Protein AF-A0A3C1H0U8-F1 (afdb_monomer_lite)

Secondary structure (DSSP, 8-state):
-EE-TTS-EESSSB-TTT-PBPPP---PEEPTTS-EESSSB-TTT-PBPPP-------TTT----S-TTS--SB-TTT--B--TTS--

Structure (mmCIF, N/CA/C/O backbone):
data_AF-A0A3C1H0U8-F1
#
_entry.id   AF-A0A3C1H0U8-F1
#
loop_
_atom_site.group_PDB
_atom_site.id
_atom_site.type_symbol
_atom_site.label_atom_id
_atom_site.label_alt_id
_atom_site.label_comp_id
_atom_site.label_asym_id
_atom_site.label_entity_id
_atom_site.label_seq_id
_atom_site.pdbx_PDB_ins_code
_atom_site.Cartn_x
_atom_site.Cartn_y
_atom_site.Cartn_z
_atom_site.occupancy
_atom_site.B_iso_or_equiv
_atom_site.auth_seq_id
_atom_site.auth_comp_id
_atom_site.auth_asym_id
_atom_site.auth_atom_id
_atom_site.pdbx_PDB_model_num
ATOM 1 N N . GLY A 1 1 ? -16.775 4.406 2.025 1.00 65.19 1 GLY A N 1
ATOM 2 C CA . GLY A 1 1 ? -17.085 5.463 3.010 1.00 65.19 1 GLY A CA 1
ATOM 3 C C . GLY A 1 1 ? -16.276 5.227 4.269 1.00 65.19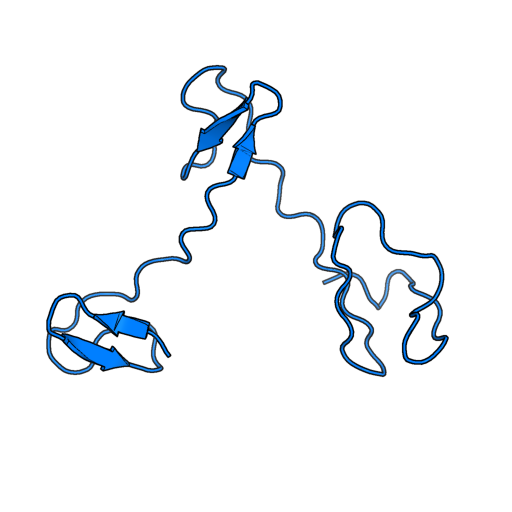 1 GLY A C 1
ATOM 4 O O . GLY A 1 1 ? -15.779 4.123 4.437 1.00 65.19 1 GLY A O 1
ATOM 5 N N . TRP A 1 2 ? -16.119 6.234 5.124 1.00 75.25 2 TRP A N 1
ATOM 6 C CA . TRP A 1 2 ? -15.407 6.148 6.403 1.00 75.25 2 TRP A CA 1
ATOM 7 C C . TRP A 1 2 ? -16.271 6.718 7.531 1.00 75.25 2 TRP A C 1
ATOM 9 O O . TRP A 1 2 ? -17.014 7.679 7.321 1.00 75.25 2 TRP A O 1
ATOM 19 N N . THR A 1 3 ? -16.174 6.138 8.724 1.00 85.06 3 THR A N 1
ATOM 20 C CA . THR A 1 3 ? -16.873 6.637 9.914 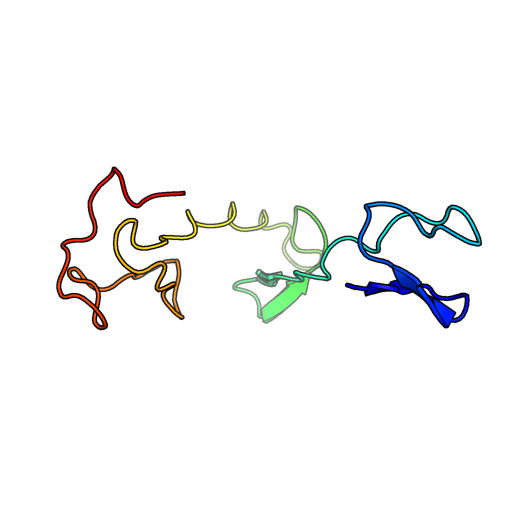1.00 85.06 3 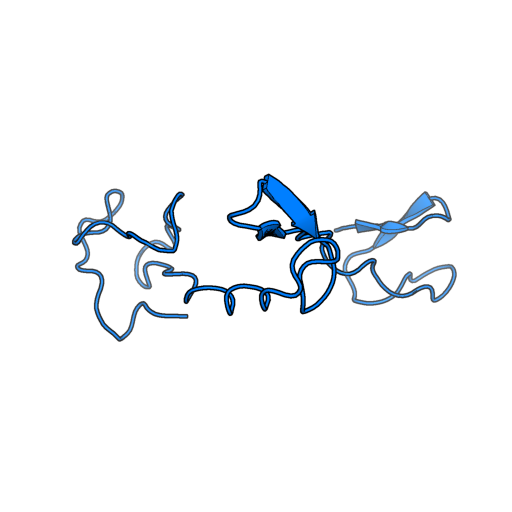THR A CA 1
ATOM 21 C C . THR A 1 3 ? -15.953 7.584 10.665 1.00 85.06 3 THR A C 1
ATOM 23 O O . THR A 1 3 ? -14.833 7.223 11.022 1.00 85.06 3 THR A O 1
ATOM 26 N N . CYS A 1 4 ? -16.408 8.814 10.871 1.00 85.25 4 CYS A N 1
ATOM 27 C CA . CYS A 1 4 ? -15.676 9.796 11.655 1.00 85.25 4 CYS A CA 1
ATOM 28 C C . CYS A 1 4 ? -15.714 9.444 13.147 1.00 85.25 4 CYS A C 1
ATOM 30 O O . CYS A 1 4 ? -16.645 8.784 13.606 1.00 85.25 4 CYS A O 1
ATOM 32 N N . SER A 1 5 ? -14.747 9.935 13.925 1.00 84.31 5 SER A N 1
ATOM 33 C CA . SER A 1 5 ? -14.740 9.813 15.390 1.00 84.31 5 SER A CA 1
ATOM 34 C C . SER A 1 5 ? -15.987 10.418 16.048 1.00 84.31 5 SER A C 1
ATOM 36 O O . SER A 1 5 ? -16.365 10.000 17.136 1.00 84.31 5 SER A O 1
ATOM 38 N N . CYS A 1 6 ? -16.673 11.346 15.371 1.00 87.00 6 CYS A N 1
ATOM 39 C CA . CYS A 1 6 ? -17.973 11.876 15.788 1.00 87.00 6 CYS A CA 1
ATOM 40 C C . CYS A 1 6 ? -19.174 10.961 15.451 1.00 87.00 6 CYS A C 1
ATOM 42 O O . CYS A 1 6 ? -20.318 11.368 15.631 1.00 87.00 6 CYS A O 1
ATOM 44 N N . GLY A 1 7 ? -18.945 9.759 14.907 1.00 87.00 7 GLY A N 1
ATOM 45 C CA . GLY A 1 7 ? -19.978 8.770 14.568 1.00 87.00 7 GLY A CA 1
ATOM 46 C C . GLY A 1 7 ? -20.647 8.953 13.200 1.00 87.00 7 GLY A C 1
ATOM 47 O O . GLY A 1 7 ? -21.423 8.101 12.776 1.00 87.00 7 GLY A O 1
ATOM 48 N N . THR A 1 8 ? -20.345 10.031 12.470 1.00 90.00 8 THR A N 1
ATOM 49 C CA . THR A 1 8 ? -20.947 10.295 11.150 1.00 90.00 8 THR A CA 1
ATOM 50 C C . THR A 1 8 ? -20.248 9.489 10.053 1.00 90.00 8 THR A C 1
ATOM 52 O O . THR A 1 8 ? -19.020 9.519 9.959 1.00 90.00 8 THR A O 1
ATOM 55 N N . VAL A 1 9 ? -21.010 8.821 9.184 1.00 88.56 9 VAL A N 1
ATOM 56 C CA . VAL A 1 9 ? -20.486 8.130 7.992 1.00 88.56 9 VAL A CA 1
ATOM 57 C C . VAL A 1 9 ? -20.315 9.128 6.847 1.00 88.56 9 VAL A C 1
ATOM 59 O O . VAL A 1 9 ? -21.224 9.892 6.533 1.00 88.56 9 VAL A O 1
ATOM 62 N N . ASN A 1 10 ? -19.141 9.133 6.218 1.00 84.81 10 ASN A N 1
ATOM 63 C CA . ASN A 1 10 ? -18.770 10.091 5.178 1.00 84.81 10 ASN A CA 1
ATOM 64 C C . ASN A 1 10 ? -18.224 9.392 3.928 1.00 84.81 10 ASN A C 1
ATOM 66 O O . ASN A 1 10 ? -17.678 8.287 3.976 1.00 84.81 10 ASN A O 1
ATOM 70 N N . THR A 1 11 ? -18.346 10.070 2.791 1.00 80.94 11 THR A N 1
ATOM 71 C CA . THR A 1 11 ? -17.828 9.625 1.487 1.00 80.94 11 THR A CA 1
ATOM 72 C C . THR A 1 11 ? -16.771 10.571 0.909 1.00 80.94 11 THR A C 1
ATOM 74 O O . THR A 1 11 ? -16.015 10.154 0.039 1.00 80.94 11 THR A O 1
ATOM 77 N N . GLY A 1 12 ? -16.684 11.813 1.403 1.00 78.00 12 GLY A N 1
ATOM 78 C CA . GLY A 1 12 ? -15.688 12.810 0.996 1.00 78.00 12 GLY A CA 1
ATOM 79 C C . GLY A 1 12 ? -14.425 12.827 1.867 1.00 78.00 12 GLY A C 1
ATOM 80 O O . GLY A 1 12 ? -14.325 12.102 2.854 1.00 78.00 12 GLY A O 1
ATOM 81 N N . LYS A 1 13 ? -13.470 13.705 1.529 1.00 79.62 13 LYS A N 1
ATOM 82 C CA . LYS A 1 13 ? -12.188 13.871 2.251 1.00 79.62 13 LYS A CA 1
ATOM 83 C C . LYS A 1 13 ? -12.316 14.487 3.649 1.00 79.62 13 LYS A C 1
ATOM 85 O O . LYS A 1 13 ? -11.344 14.488 4.393 1.00 79.62 13 LYS A O 1
ATOM 90 N N . PHE A 1 14 ? -13.479 15.029 3.995 1.00 87.19 14 PHE A N 1
ATOM 91 C CA . PHE A 1 14 ? -13.750 15.675 5.278 1.00 87.19 14 PHE A CA 1
ATOM 92 C C . PHE A 1 14 ? -15.097 15.205 5.816 1.00 87.19 14 PHE A C 1
ATOM 94 O O . PHE A 1 14 ? -15.988 14.826 5.052 1.00 87.19 14 PHE A O 1
ATOM 101 N N . CYS A 1 15 ? -15.234 15.207 7.136 1.00 91.56 15 CYS A N 1
ATOM 102 C CA . CYS A 1 15 ? -16.478 14.891 7.800 1.00 91.56 15 CYS A CA 1
ATOM 103 C C . CYS A 1 15 ? -17.469 16.026 7.562 1.00 91.56 15 CYS A C 1
ATOM 105 O O . CYS A 1 15 ? -17.195 17.170 7.912 1.00 91.56 15 CYS A O 1
ATOM 107 N N . GLN A 1 16 ? -18.639 15.694 7.023 1.00 89.81 16 GLN A N 1
ATOM 108 C CA . GLN A 1 16 ? -19.696 16.667 6.738 1.00 89.81 16 GLN A CA 1
ATOM 109 C C . GLN A 1 16 ? -20.296 17.310 8.000 1.00 89.81 16 GLN A C 1
ATOM 111 O O . GLN A 1 16 ? -20.941 18.345 7.908 1.00 89.81 16 GLN A O 1
ATOM 116 N N . ASN A 1 17 ? -20.095 16.690 9.167 1.00 92.94 17 ASN A N 1
ATOM 117 C CA . ASN A 1 17 ? -20.635 17.155 10.441 1.00 92.94 17 ASN A CA 1
ATOM 118 C C . ASN A 1 17 ? -19.610 18.001 11.215 1.00 92.94 17 ASN A C 1
ATOM 120 O O . ASN A 1 17 ? -19.863 19.158 11.524 1.00 92.94 17 ASN A O 1
ATOM 124 N N . CYS A 1 18 ? -18.421 17.454 11.486 1.00 91.44 18 CYS A N 1
ATOM 125 C CA . CYS A 1 18 ? -17.426 18.115 12.340 1.00 91.44 18 CYS A CA 1
ATOM 126 C C . CYS A 1 18 ? -16.221 18.698 11.584 1.00 91.44 18 CYS A C 1
ATOM 128 O O . CYS A 1 18 ? -15.294 19.200 12.213 1.00 91.44 18 CYS A O 1
ATOM 130 N N . GLY A 1 19 ? -16.176 18.585 10.253 1.00 86.56 19 GLY A N 1
ATOM 131 C CA . GLY A 1 19 ? -15.077 19.099 9.429 1.00 86.56 19 GLY A CA 1
ATOM 132 C C . GLY A 1 19 ? -13.753 18.336 9.555 1.00 86.56 19 GLY A C 1
ATOM 133 O O . GLY A 1 19 ? -12.801 18.651 8.845 1.00 86.56 19 GLY A O 1
ATOM 134 N N . SER A 1 20 ? -13.669 17.317 10.419 1.00 82.38 20 SER A N 1
ATOM 135 C CA . SER A 1 20 ? -12.458 16.505 10.577 1.00 82.38 20 SER A CA 1
ATOM 136 C C . SER A 1 20 ? -12.070 15.847 9.257 1.00 82.38 20 SER A C 1
ATOM 138 O O . SER A 1 20 ? -12.924 15.299 8.565 1.00 82.38 20 SER A O 1
ATOM 140 N N . ALA A 1 21 ? -10.788 15.887 8.901 1.00 77.69 21 ALA A N 1
ATOM 141 C CA . ALA A 1 21 ? -10.303 15.205 7.709 1.00 77.69 21 ALA A CA 1
ATOM 142 C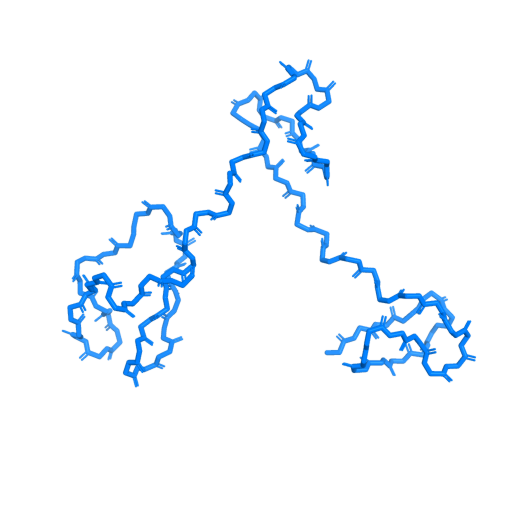 C . ALA A 1 21 ? -10.524 13.689 7.822 1.00 77.69 21 ALA A C 1
ATOM 144 O O . ALA A 1 21 ? -10.469 13.118 8.914 1.00 77.69 21 ALA A O 1
ATOM 145 N N . GLN A 1 22 ? -10.760 13.049 6.680 1.00 71.81 22 GLN A N 1
ATOM 146 C CA . GLN A 1 22 ? -10.744 11.601 6.562 1.00 71.81 22 GLN A CA 1
ATOM 147 C C . GLN A 1 22 ? -9.410 11.093 7.118 1.00 71.81 22 GLN A C 1
ATOM 149 O O . GLN A 1 22 ? -8.363 11.585 6.685 1.00 71.81 22 GLN A O 1
ATOM 154 N N . PRO A 1 23 ? -9.421 10.125 8.052 1.00 64.75 23 PRO A N 1
ATOM 155 C CA . PRO A 1 23 ? -8.205 9.443 8.450 1.00 64.75 23 PRO A CA 1
ATOM 156 C C . PRO A 1 23 ? -7.543 8.916 7.182 1.00 64.75 23 PRO A C 1
ATOM 158 O O . PRO A 1 23 ? -8.184 8.196 6.411 1.00 64.75 23 PRO A O 1
ATOM 161 N N . ALA A 1 24 ? -6.292 9.315 6.938 1.00 58.28 24 ALA A N 1
ATOM 162 C CA . ALA A 1 24 ? -5.511 8.707 5.873 1.00 58.28 24 ALA A CA 1
ATOM 163 C C . ALA A 1 24 ? -5.608 7.180 6.040 1.00 58.28 24 ALA A C 1
ATOM 165 O O . ALA A 1 24 ? -5.633 6.720 7.190 1.00 58.28 24 ALA A O 1
ATOM 166 N N . PRO A 1 25 ? -5.718 6.408 4.942 1.00 52.19 25 PRO A N 1
ATOM 167 C CA . PRO A 1 25 ? -5.708 4.957 5.025 1.00 52.19 25 PRO A CA 1
ATOM 168 C C . PRO A 1 25 ? -4.589 4.550 5.973 1.00 52.19 25 PRO A C 1
ATOM 170 O O . PRO A 1 25 ? -3.453 5.005 5.819 1.00 52.19 25 PRO A O 1
ATOM 173 N N . ALA A 1 26 ? -4.920 3.767 6.997 1.00 50.91 26 ALA A N 1
ATOM 174 C CA . ALA A 1 26 ? -3.946 3.229 7.933 1.00 50.91 26 ALA A CA 1
ATOM 175 C C . ALA A 1 26 ? -3.119 2.134 7.235 1.00 50.91 26 ALA A C 1
ATOM 177 O O . ALA A 1 26 ? -3.015 1.014 7.724 1.00 50.91 26 ALA A O 1
ATOM 178 N N . GLU A 1 27 ? -2.555 2.447 6.068 1.00 56.25 27 GLU A N 1
ATOM 179 C CA . GLU A 1 27 ? -1.581 1.646 5.341 1.00 56.25 27 GLU A CA 1
ATOM 180 C C . GLU A 1 27 ? -0.253 1.748 6.090 1.00 56.25 27 GLU A C 1
ATOM 182 O O . GLU A 1 27 ? 0.723 2.371 5.662 1.00 56.25 27 GLU A O 1
ATOM 187 N N . GLY A 1 28 ? -0.248 1.170 7.290 1.00 65.06 28 GLY A N 1
ATOM 188 C CA . GLY A 1 28 ? 0.981 0.824 7.962 1.00 65.06 28 GLY A CA 1
ATOM 189 C C . GLY A 1 28 ? 1.716 -0.200 7.103 1.00 65.06 28 GLY A C 1
ATOM 190 O O . GLY A 1 28 ? 1.126 -1.179 6.658 1.00 65.06 28 GLY A O 1
ATOM 191 N N . TRP A 1 29 ? 2.998 0.018 6.849 1.00 73.06 29 TRP A N 1
ATOM 192 C CA . TRP A 1 29 ? 3.839 -0.934 6.139 1.00 73.06 29 TRP A CA 1
ATOM 193 C C . TRP A 1 29 ? 4.712 -1.684 7.138 1.00 73.06 29 TRP A C 1
ATOM 195 O O . TRP A 1 29 ? 5.299 -1.102 8.059 1.00 73.06 29 TRP A O 1
ATOM 205 N N . THR A 1 30 ? 4.813 -2.993 6.942 1.00 78.69 30 THR A N 1
ATOM 206 C CA . THR A 1 30 ? 5.748 -3.825 7.692 1.00 78.69 30 THR A CA 1
ATOM 207 C C . THR A 1 30 ? 7.124 -3.686 7.062 1.00 78.69 30 THR A C 1
ATOM 209 O O . THR A 1 30 ? 7.325 -3.963 5.879 1.00 78.69 30 THR A O 1
ATOM 212 N N . CYS A 1 31 ? 8.079 -3.213 7.852 1.00 81.38 31 CYS A N 1
ATOM 213 C CA . CYS A 1 31 ? 9.470 -3.154 7.443 1.00 81.38 31 CYS A CA 1
ATOM 214 C C . CYS A 1 31 ? 10.056 -4.564 7.332 1.00 81.38 31 CYS A C 1
ATOM 216 O O . CYS A 1 31 ? 9.602 -5.480 8.012 1.00 81.38 31 CYS A O 1
ATOM 218 N N . SER A 1 32 ? 11.113 -4.739 6.536 1.00 79.56 32 SER A N 1
ATOM 219 C CA . SER A 1 32 ? 11.869 -5.998 6.470 1.00 79.56 32 SER A CA 1
ATOM 220 C C . SER A 1 32 ? 12.439 -6.429 7.828 1.00 79.56 32 SER A C 1
ATOM 222 O O . SER A 1 32 ? 12.702 -7.609 8.027 1.00 79.56 32 SER A O 1
ATOM 224 N N . CYS A 1 33 ? 12.578 -5.504 8.785 1.00 81.44 33 CYS A N 1
ATOM 225 C CA . CYS A 1 33 ? 12.926 -5.809 10.175 1.00 81.44 33 CYS A CA 1
ATOM 226 C C . CYS A 1 33 ? 11.739 -6.292 11.039 1.00 81.44 33 CYS A C 1
ATOM 228 O O . CYS A 1 33 ? 11.903 -6.489 12.239 1.00 81.44 33 CYS A O 1
ATOM 230 N N . GLY A 1 34 ? 10.535 -6.428 10.471 1.00 75.69 34 GLY A N 1
ATOM 231 C CA . GLY A 1 34 ? 9.318 -6.888 11.155 1.00 75.69 34 GLY A CA 1
ATOM 232 C C . GLY A 1 34 ? 8.516 -5.799 11.876 1.00 75.69 34 GLY A C 1
ATOM 233 O O . GLY A 1 34 ? 7.431 -6.067 12.381 1.00 75.69 34 GLY A O 1
ATOM 234 N N . THR A 1 35 ? 9.003 -4.555 11.918 1.00 82.06 35 THR A N 1
ATOM 235 C CA . THR A 1 35 ? 8.293 -3.446 12.580 1.00 82.06 35 THR A CA 1
ATOM 236 C C . THR A 1 35 ? 7.191 -2.883 11.684 1.00 82.06 35 THR A C 1
ATOM 238 O O . THR A 1 35 ? 7.462 -2.554 10.530 1.00 82.06 35 THR A O 1
ATOM 241 N N . VAL A 1 36 ? 5.983 -2.686 12.216 1.00 80.56 36 VAL A N 1
ATOM 242 C CA . VAL A 1 36 ? 4.885 -1.981 11.528 1.00 80.56 36 VAL A CA 1
ATOM 243 C C . VAL A 1 36 ? 5.069 -0.469 11.676 1.00 80.56 36 VAL A C 1
ATOM 245 O O . VAL A 1 36 ? 5.270 0.031 12.783 1.00 80.56 36 VAL A O 1
ATOM 248 N N . ASN A 1 37 ? 5.024 0.270 10.567 1.00 7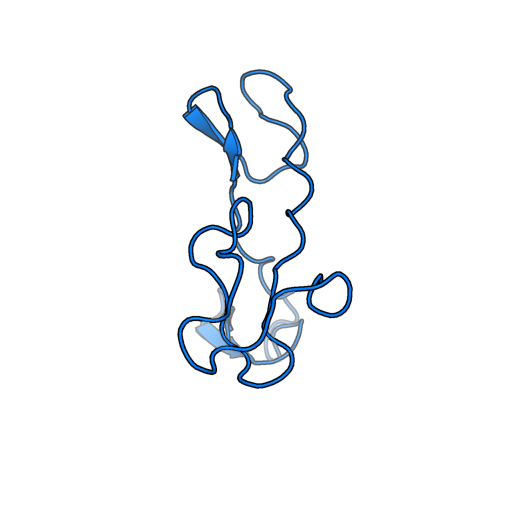8.38 37 ASN A N 1
ATOM 249 C CA . ASN A 1 37 ? 5.284 1.711 10.533 1.00 78.38 37 ASN A CA 1
ATOM 250 C C . ASN A 1 37 ? 4.215 2.442 9.733 1.00 78.38 37 ASN A C 1
ATOM 252 O O . ASN A 1 37 ? 3.775 1.950 8.707 1.00 78.38 37 ASN A O 1
ATOM 256 N N . GLN A 1 38 ? 3.860 3.654 10.151 1.00 77.06 38 GLN A N 1
ATOM 257 C CA . GLN A 1 38 ? 2.873 4.498 9.457 1.00 77.06 38 GLN A CA 1
ATOM 258 C C . GLN A 1 38 ? 3.522 5.697 8.739 1.00 77.06 38 GLN A C 1
ATOM 260 O O . GLN A 1 38 ? 2.872 6.411 7.984 1.00 77.06 38 GLN A O 1
ATOM 265 N N . GLY A 1 39 ? 4.817 5.937 8.981 1.00 72.31 39 GLY A N 1
ATOM 266 C CA . GLY A 1 39 ? 5.579 7.041 8.397 1.00 72.31 39 GLY A CA 1
ATOM 267 C C . GLY A 1 39 ? 6.347 6.658 7.130 1.00 72.31 39 GLY A C 1
ATOM 268 O O . GLY A 1 39 ? 6.371 5.505 6.708 1.00 72.31 39 GLY A O 1
ATOM 269 N N . LYS A 1 40 ? 7.058 7.629 6.544 1.00 76.50 40 LYS A N 1
ATOM 270 C CA . LYS A 1 40 ? 7.933 7.414 5.371 1.00 76.50 40 LYS A CA 1
ATOM 271 C C . LYS A 1 40 ? 9.181 6.578 5.670 1.00 76.50 40 LYS A C 1
ATOM 273 O O . LYS A 1 40 ? 9.888 6.215 4.736 1.00 76.50 40 LYS A O 1
ATOM 278 N N . PHE A 1 41 ? 9.470 6.313 6.940 1.00 82.00 41 PHE A N 1
ATOM 279 C CA . PHE A 1 41 ? 10.644 5.580 7.398 1.00 82.00 41 PHE A CA 1
ATOM 280 C C . PHE A 1 41 ? 10.262 4.640 8.535 1.00 82.00 41 PHE A C 1
ATOM 282 O O . PHE A 1 41 ? 9.279 4.870 9.244 1.00 82.00 41 PHE A O 1
ATOM 289 N N . CYS A 1 42 ? 11.032 3.569 8.685 1.00 88.19 42 CYS A N 1
ATOM 290 C CA . CYS A 1 42 ? 10.874 2.640 9.776 1.00 88.19 42 CYS A CA 1
ATOM 291 C C . CYS A 1 42 ? 11.348 3.304 11.065 1.00 88.19 42 CYS A C 1
ATOM 293 O O . CYS A 1 42 ? 12.483 3.765 11.140 1.00 88.19 42 CYS A O 1
ATOM 295 N N . GLN A 1 43 ? 10.499 3.307 12.089 1.00 84.81 43 GLN A N 1
ATOM 296 C CA . GLN A 1 43 ? 10.817 3.875 13.400 1.00 84.81 43 GLN A CA 1
ATOM 297 C C . GLN A 1 43 ? 11.896 3.086 14.156 1.00 84.81 43 GLN A C 1
ATOM 299 O O . GLN A 1 43 ? 12.478 3.599 15.102 1.00 84.81 43 GLN A O 1
ATOM 304 N N . ASN A 1 44 ? 12.148 1.839 13.748 1.00 91.38 44 ASN A N 1
ATOM 305 C CA . ASN A 1 44 ? 13.137 0.972 14.375 1.00 91.38 44 ASN A CA 1
ATOM 306 C C . ASN A 1 44 ? 14.499 1.043 13.664 1.00 91.38 44 ASN A C 1
ATOM 308 O O . ASN A 1 44 ? 15.507 1.319 14.302 1.00 91.38 44 ASN A O 1
ATOM 312 N N . CYS A 1 45 ? 14.532 0.834 12.343 1.00 88.75 45 CYS A N 1
ATOM 313 C CA . CYS A 1 45 ? 15.788 0.713 11.590 1.00 88.75 45 CYS A CA 1
ATOM 314 C C . CYS A 1 45 ? 16.055 1.858 10.599 1.00 88.75 45 CYS A C 1
ATOM 316 O O . CYS A 1 45 ? 17.061 1.834 9.896 1.00 88.75 45 CYS A O 1
ATOM 318 N N . GLY A 1 46 ? 15.154 2.840 10.480 1.00 85.31 46 GLY A N 1
ATOM 319 C CA . GLY A 1 46 ? 15.321 3.991 9.585 1.00 85.31 46 GLY A CA 1
ATOM 320 C C . GLY A 1 46 ? 15.148 3.693 8.091 1.00 85.31 46 GLY A C 1
ATOM 321 O O . GLY A 1 46 ? 15.238 4.608 7.275 1.00 85.31 46 GLY A O 1
ATOM 322 N N . SER A 1 47 ? 14.869 2.443 7.701 1.00 82.19 47 SER A N 1
ATOM 323 C CA . SER A 1 47 ? 14.623 2.082 6.300 1.00 82.19 47 SER A CA 1
ATOM 324 C C . SER A 1 47 ? 13.450 2.875 5.733 1.00 82.19 47 SER A C 1
ATOM 326 O O . SER A 1 47 ? 12.444 3.070 6.408 1.00 82.19 47 SER A O 1
ATOM 328 N N . LYS A 1 48 ? 13.556 3.346 4.492 1.00 79.50 48 LYS A N 1
ATOM 329 C CA . LYS A 1 48 ? 12.471 4.087 3.841 1.00 79.50 48 LYS A CA 1
ATOM 330 C C . LYS A 1 48 ? 11.286 3.154 3.560 1.00 79.50 48 LYS A C 1
ATOM 332 O O . LYS A 1 48 ? 11.497 1.993 3.211 1.00 79.50 48 LYS A O 1
ATOM 337 N N . LYS A 1 49 ? 10.060 3.678 3.671 1.00 74.00 49 LYS A N 1
ATOM 338 C CA . LYS A 1 49 ? 8.839 3.015 3.197 1.00 74.00 49 LYS A CA 1
ATOM 339 C C . LYS A 1 49 ? 9.095 2.581 1.750 1.00 74.00 49 LYS A C 1
ATOM 341 O O . LYS A 1 49 ? 9.505 3.440 0.959 1.00 74.00 49 LYS A O 1
ATOM 346 N N . PRO A 1 50 ? 8.891 1.298 1.400 1.00 66.88 50 PRO A N 1
ATOM 347 C CA . PRO A 1 50 ? 8.889 0.881 0.007 1.00 66.88 50 PRO A CA 1
ATOM 348 C C . PRO A 1 50 ? 7.919 1.797 -0.733 1.00 66.88 50 PRO A C 1
ATOM 350 O O . PRO A 1 50 ? 6.764 1.892 -0.320 1.00 66.88 50 PRO A O 1
ATOM 353 N N . ALA A 1 51 ? 8.404 2.538 -1.736 1.00 56.88 51 ALA A N 1
ATOM 354 C CA . ALA A 1 51 ? 7.519 3.318 -2.595 1.00 56.88 51 ALA A CA 1
ATOM 355 C C . ALA A 1 51 ? 6.436 2.352 -3.063 1.00 56.88 51 ALA A C 1
ATOM 357 O O . ALA A 1 51 ? 6.802 1.266 -3.515 1.00 56.88 51 ALA A O 1
ATOM 358 N N . ASP A 1 52 ? 5.171 2.689 -2.796 1.00 54.91 52 ASP A N 1
ATOM 359 C CA . ASP A 1 52 ? 4.017 1.848 -3.094 1.00 54.91 52 ASP A CA 1
ATOM 360 C C . ASP A 1 52 ? 4.241 1.257 -4.490 1.00 54.91 52 ASP A C 1
ATOM 362 O O . ASP A 1 52 ? 4.338 1.997 -5.470 1.00 54.91 52 ASP A O 1
ATOM 366 N N . ALA A 1 53 ? 4.548 -0.047 -4.537 1.00 49.78 53 ALA A N 1
ATOM 367 C CA . ALA A 1 53 ? 4.869 -0.709 -5.793 1.00 49.78 53 ALA A CA 1
ATOM 368 C C . ALA A 1 53 ? 3.657 -0.497 -6.702 1.00 49.78 53 ALA A C 1
ATOM 370 O O . ALA A 1 53 ? 2.543 -0.567 -6.168 1.00 49.78 53 ALA A O 1
ATOM 371 N N . PRO A 1 54 ? 3.860 -0.178 -7.995 1.00 52.16 54 PRO A N 1
ATOM 372 C CA . PRO A 1 54 ? 2.765 0.166 -8.889 1.00 52.16 54 PRO A CA 1
ATOM 373 C C . PRO A 1 54 ? 1.658 -0.862 -8.706 1.00 52.16 54 PRO A C 1
ATOM 375 O O . PRO A 1 54 ? 1.898 -2.071 -8.784 1.00 52.16 54 PRO A O 1
ATOM 378 N N . LEU A 1 55 ? 0.483 -0.374 -8.317 1.00 57.84 55 LEU A N 1
ATOM 379 C CA . LEU A 1 55 ? -0.666 -1.219 -8.038 1.00 57.84 55 LEU A CA 1
ATOM 380 C C . LEU A 1 55 ? -1.144 -1.695 -9.401 1.00 57.84 55 LEU A C 1
ATOM 382 O O . LEU A 1 55 ? -1.983 -1.046 -10.022 1.00 57.84 55 LEU A O 1
ATOM 386 N N . TYR A 1 56 ? -0.557 -2.789 -9.887 1.00 61.59 56 TYR A N 1
ATOM 387 C CA . TYR A 1 56 ? -0.948 -3.394 -11.150 1.00 61.59 56 TYR A CA 1
ATOM 388 C C . TYR A 1 56 ? -2.447 -3.649 -11.104 1.00 61.59 56 TYR A C 1
ATOM 390 O O . TYR A 1 56 ? -2.952 -4.352 -10.231 1.00 61.59 56 TYR A O 1
ATOM 398 N N . LYS A 1 57 ? -3.183 -3.021 -12.010 1.00 69.25 57 LYS A N 1
ATOM 399 C CA . LYS A 1 57 ? -4.618 -3.222 -12.141 1.00 69.25 57 LYS A CA 1
ATOM 400 C C . LYS A 1 57 ? -4.863 -3.518 -13.599 1.00 69.25 57 LYS A C 1
ATOM 402 O O . LYS A 1 57 ? -4.660 -2.630 -14.416 1.00 69.25 57 LYS A O 1
ATOM 407 N N . CYS A 1 58 ? -5.351 -4.724 -13.881 1.00 69.94 58 CYS A N 1
ATOM 408 C CA . CYS A 1 58 ? -5.704 -5.113 -15.241 1.00 69.94 58 CYS A CA 1
ATOM 409 C C . CYS A 1 58 ? -6.668 -4.080 -15.834 1.00 69.94 58 CYS A C 1
ATOM 411 O O . CYS A 1 58 ? -7.726 -3.804 -15.251 1.00 69.94 58 CYS A O 1
ATOM 413 N N . ASP A 1 59 ? -6.308 -3.518 -16.980 1.00 70.94 59 ASP A N 1
ATOM 414 C CA . ASP A 1 59 ? -7.089 -2.508 -17.686 1.00 70.94 59 ASP A CA 1
ATOM 415 C C . ASP A 1 59 ? -8.427 -3.063 -18.225 1.00 70.94 59 ASP A C 1
ATOM 417 O O . ASP A 1 59 ? -9.427 -2.341 -18.233 1.00 70.94 59 ASP A O 1
ATOM 421 N N . LYS A 1 60 ? -8.486 -4.353 -18.603 1.00 70.56 60 LYS A N 1
ATOM 422 C CA . LYS A 1 60 ? -9.689 -5.002 -19.167 1.00 70.56 60 LYS A CA 1
ATOM 423 C C . LYS A 1 60 ? -10.753 -5.348 -18.145 1.00 70.56 60 LYS A C 1
ATOM 425 O O . LYS A 1 60 ? -11.933 -5.100 -18.382 1.00 70.56 60 LYS A O 1
ATOM 430 N N . CYS A 1 61 ? -10.365 -5.991 -17.047 1.00 71.81 61 CYS A N 1
ATOM 431 C CA . CYS A 1 61 ? -11.319 -6.569 -16.093 1.00 71.81 61 CYS A CA 1
ATOM 432 C C . CYS A 1 61 ? -11.251 -5.927 -14.705 1.00 71.81 61 CYS A C 1
ATOM 434 O O . CYS A 1 61 ? -12.139 -6.132 -13.880 1.00 71.81 61 CYS A O 1
ATOM 436 N N . GLY A 1 62 ? -10.221 -5.120 -14.439 1.00 68.12 62 GLY A N 1
ATOM 437 C CA . GLY A 1 62 ? -10.046 -4.439 -13.164 1.00 68.12 62 GLY A CA 1
ATOM 438 C C . GLY A 1 62 ? -9.527 -5.317 -12.027 1.00 68.12 62 GLY A C 1
ATOM 439 O O . GLY A 1 62 ? -9.531 -4.840 -10.891 1.00 68.12 62 GLY A O 1
ATOM 440 N N . TRP A 1 63 ? -9.082 -6.545 -12.313 1.00 73.56 63 TRP A N 1
ATOM 441 C CA . TRP A 1 63 ? -8.448 -7.428 -11.334 1.00 73.56 63 TRP A CA 1
ATOM 442 C C . TRP A 1 63 ? -7.157 -6.813 -10.779 1.00 73.56 63 TRP A C 1
ATOM 444 O O . TRP A 1 63 ? -6.384 -6.194 -11.517 1.00 73.56 63 TRP A O 1
ATOM 454 N N . VAL A 1 64 ? -6.939 -6.997 -9.476 1.00 66.81 64 VAL A N 1
ATOM 455 C CA . VAL A 1 64 ? -5.780 -6.492 -8.731 1.00 66.81 64 VAL A CA 1
ATOM 456 C C . VAL A 1 64 ? -5.069 -7.691 -8.089 1.00 66.81 64 VAL A C 1
ATOM 458 O O . VAL A 1 64 ? 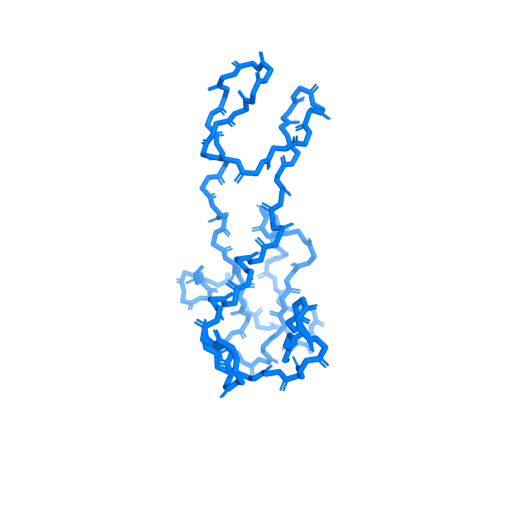-5.736 -8.477 -7.415 1.00 66.81 64 VAL A O 1
ATOM 461 N N . PRO A 1 65 ? -3.748 -7.852 -8.280 1.00 68.19 65 PRO A N 1
ATOM 462 C CA . PRO A 1 65 ? -2.980 -8.929 -7.685 1.00 68.19 65 PRO A CA 1
ATOM 463 C C . PRO A 1 65 ? -2.876 -8.767 -6.170 1.00 68.19 65 PRO A C 1
ATOM 465 O O . PRO A 1 65 ? -2.669 -7.670 -5.653 1.00 68.19 65 PRO A O 1
ATOM 468 N N . GLU A 1 66 ? -2.964 -9.896 -5.467 1.00 60.72 66 GLU A N 1
ATOM 469 C CA . GLU A 1 66 ? -2.764 -9.968 -4.015 1.00 60.72 66 GLU A CA 1
ATOM 470 C C . GLU A 1 66 ? -1.318 -9.633 -3.608 1.00 60.72 66 GLU A C 1
ATOM 472 O O . GLU A 1 66 ? -1.095 -9.103 -2.520 1.00 60.72 66 GLU A O 1
ATOM 477 N N . ASP A 1 67 ? -0.346 -9.890 -4.495 1.00 61.25 67 ASP A N 1
ATOM 478 C CA . ASP A 1 67 ? 1.041 -9.431 -4.370 1.00 61.25 67 ASP A CA 1
ATOM 479 C C . ASP A 1 67 ? 1.369 -8.388 -5.459 1.00 61.25 67 ASP A C 1
ATOM 481 O O . ASP A 1 67 ? 1.746 -8.751 -6.579 1.00 61.25 67 ASP A O 1
ATOM 485 N N . PRO A 1 68 ? 1.285 -7.081 -5.143 1.00 60.81 68 PRO A N 1
ATOM 486 C CA . PRO A 1 68 ? 1.606 -6.001 -6.077 1.00 60.81 68 PRO A CA 1
ATOM 487 C C . PRO A 1 68 ? 3.060 -6.001 -6.566 1.00 60.81 68 PRO A C 1
ATOM 489 O O . PRO A 1 68 ? 3.378 -5.321 -7.538 1.00 60.81 68 PRO A O 1
ATOM 492 N N . LYS A 1 69 ? 3.969 -6.721 -5.891 1.00 60.00 69 LYS A N 1
ATOM 493 C CA . LYS A 1 69 ? 5.389 -6.784 -6.272 1.00 60.00 69 LYS A CA 1
ATOM 494 C C . LYS A 1 69 ? 5.691 -7.899 -7.263 1.00 60.00 69 LYS A C 1
ATOM 496 O O . LYS A 1 69 ? 6.721 -7.826 -7.926 1.00 60.00 69 LYS A O 1
ATOM 501 N N . ASN A 1 70 ? 4.824 -8.906 -7.356 1.00 63.97 70 ASN A N 1
ATOM 502 C CA . ASN A 1 70 ? 5.002 -10.061 -8.232 1.00 63.97 70 ASN A CA 1
ATOM 503 C C . ASN A 1 70 ? 3.682 -10.410 -8.939 1.00 63.97 70 ASN A C 1
ATOM 505 O O . ASN A 1 70 ? 3.132 -11.492 -8.709 1.00 63.97 70 ASN A O 1
ATOM 509 N N . PRO A 1 71 ? 3.142 -9.518 -9.790 1.00 68.19 71 PRO A N 1
ATOM 510 C CA . PRO A 1 71 ? 1.975 -9.865 -10.586 1.00 68.19 71 PRO A CA 1
ATOM 511 C C . PRO A 1 71 ? 2.294 -11.057 -11.510 1.00 68.19 71 PRO A C 1
ATOM 513 O O . PRO A 1 71 ? 3.412 -11.162 -12.032 1.00 68.19 71 PRO A O 1
ATOM 516 N N . PRO A 1 72 ? 1.335 -11.975 -11.734 1.00 71.56 72 PRO A N 1
ATOM 517 C CA . PRO A 1 72 ? 1.481 -13.009 -12.752 1.00 71.56 72 PRO A CA 1
ATOM 518 C C . PRO A 1 72 ? 1.622 -12.367 -14.137 1.00 71.56 72 PRO A C 1
ATOM 520 O O . PRO A 1 72 ? 1.254 -11.221 -14.335 1.00 71.56 72 PRO A O 1
ATOM 523 N N . LYS A 1 73 ? 2.148 -13.104 -15.120 1.00 73.62 73 LYS A N 1
ATOM 524 C CA . LYS A 1 73 ? 2.369 -12.572 -16.481 1.00 73.62 73 LYS A CA 1
ATOM 525 C C . LYS A 1 73 ? 1.066 -12.337 -17.264 1.00 73.62 73 LYS A C 1
ATOM 527 O O . LYS A 1 73 ? 1.054 -11.585 -18.231 1.00 73.62 73 LYS A O 1
ATOM 532 N N . PHE A 1 74 ? -0.013 -12.989 -16.838 1.00 80.88 74 PHE A N 1
ATOM 533 C CA . PHE A 1 74 ? -1.346 -12.893 -17.420 1.00 80.88 74 PHE A CA 1
ATOM 534 C C . PHE A 1 74 ? -2.373 -12.709 -16.306 1.00 80.88 74 PHE A C 1
ATOM 536 O O . PHE A 1 74 ? -2.239 -13.305 -15.233 1.00 80.88 74 PHE A O 1
ATOM 543 N N . CYS A 1 75 ? -3.406 -11.917 -16.566 1.00 79.00 75 CYS A N 1
ATOM 544 C CA . CYS A 1 75 ? -4.544 -11.747 -15.684 1.00 79.00 75 CYS A CA 1
ATOM 545 C C . CYS A 1 75 ? -5.291 -13.081 -15.533 1.00 79.00 75 CYS A C 1
ATOM 547 O O . CYS A 1 75 ? -5.721 -13.647 -16.537 1.00 79.00 75 CYS A O 1
ATOM 549 N N . PRO A 1 76 ? -5.490 -13.592 -14.308 1.00 77.12 76 PRO A N 1
ATOM 550 C CA . PRO A 1 76 ? -6.165 -14.872 -14.101 1.00 77.12 76 PRO A CA 1
ATOM 551 C C . PRO A 1 76 ? -7.672 -14.822 -14.392 1.00 77.12 76 PRO A C 1
ATOM 553 O O . PRO A 1 76 ? -8.264 -15.866 -14.640 1.00 77.12 76 PRO A O 1
ATOM 556 N N . GLU A 1 77 ? -8.283 -13.632 -14.386 1.00 77.56 77 GLU A N 1
ATOM 557 C CA . GLU A 1 77 ? -9.722 -13.461 -14.639 1.00 77.56 77 GLU A CA 1
ATOM 558 C C . GLU A 1 77 ? -10.058 -13.329 -16.129 1.00 77.56 77 GLU A C 1
ATOM 560 O O . GLU A 1 77 ? -11.080 -13.835 -16.585 1.00 77.56 77 GLU A O 1
ATOM 565 N N . CYS A 1 78 ? -9.215 -12.643 -16.909 1.00 80.94 78 CYS A N 1
ATOM 566 C CA . CYS A 1 78 ? -9.515 -12.356 -18.317 1.00 80.94 78 CYS A CA 1
ATOM 567 C C . CYS A 1 78 ? -8.441 -12.812 -19.309 1.00 80.94 78 CYS A C 1
ATOM 569 O O . CYS A 1 78 ? -8.641 -12.680 -20.513 1.00 80.94 78 CYS A O 1
ATOM 571 N N . GLY A 1 79 ? -7.314 -13.342 -18.829 1.00 76.44 79 GLY A N 1
ATOM 572 C CA . GLY A 1 79 ? -6.210 -13.814 -19.664 1.00 76.44 79 GLY A CA 1
ATOM 573 C C . GLY A 1 79 ? -5.396 -12.709 -20.338 1.00 76.44 79 GLY A C 1
ATOM 574 O O . GLY A 1 79 ? -4.534 -13.035 -21.152 1.00 76.44 79 GLY A O 1
ATOM 575 N N . ASP A 1 80 ? -5.653 -11.432 -20.026 1.00 78.25 80 ASP A N 1
ATOM 576 C CA . ASP A 1 80 ? -4.905 -10.330 -20.637 1.00 78.25 80 ASP A CA 1
ATOM 577 C C . ASP A 1 80 ? -3.460 -10.314 -20.144 1.00 78.25 80 ASP A C 1
ATOM 579 O O . ASP A 1 80 ? -3.190 -10.685 -18.999 1.00 78.25 80 ASP A O 1
ATOM 583 N N . VAL A 1 81 ? -2.520 -9.935 -21.004 1.00 78.69 81 VAL A N 1
ATOM 584 C CA . VAL A 1 81 ? -1.114 -9.855 -20.596 1.00 78.69 81 VAL A CA 1
ATOM 585 C C . VAL A 1 81 ? -0.941 -8.609 -19.739 1.00 78.69 81 VAL A C 1
ATOM 587 O O . VAL A 1 81 ? -1.443 -7.558 -20.108 1.00 78.69 81 VAL A O 1
ATOM 590 N N . PHE A 1 82 ? -0.239 -8.716 -18.611 1.00 70.44 82 PHE A N 1
ATOM 591 C CA . PHE A 1 82 ? 0.135 -7.511 -17.873 1.00 70.44 82 PHE A CA 1
ATOM 592 C C . PHE A 1 82 ? 1.336 -6.873 -18.562 1.00 70.44 82 PHE A C 1
ATOM 594 O O . PHE A 1 82 ? 2.414 -7.479 -18.596 1.00 70.44 82 PHE A O 1
ATOM 601 N N . ASP A 1 83 ? 1.151 -5.680 -19.117 1.00 69.88 83 ASP A N 1
ATOM 602 C CA . ASP A 1 83 ? 2.219 -4.895 -19.735 1.00 69.88 83 ASP A CA 1
ATOM 603 C C . ASP A 1 83 ? 2.402 -3.524 -19.054 1.00 69.88 83 ASP A C 1
ATOM 605 O O . ASP A 1 83 ? 1.783 -3.220 -18.031 1.00 69.88 83 ASP A O 1
ATOM 609 N N . ASP A 1 84 ? 3.315 -2.698 -19.576 1.00 61.94 84 ASP A N 1
ATOM 610 C CA . ASP A 1 84 ? 3.605 -1.366 -19.028 1.00 61.94 84 ASP A CA 1
ATOM 611 C C . ASP A 1 84 ? 2.384 -0.418 -19.039 1.00 61.94 84 ASP A C 1
ATOM 613 O O . ASP A 1 84 ? 2.407 0.610 -18.361 1.00 61.94 84 ASP A O 1
ATOM 617 N N . ASN A 1 85 ? 1.311 -0.746 -19.770 1.00 57.06 85 ASN A N 1
ATOM 618 C CA . ASN A 1 85 ? 0.051 -0.000 -19.757 1.00 57.06 85 ASN A CA 1
ATOM 619 C C . ASN A 1 85 ? -0.855 -0.374 -18.565 1.00 57.06 85 ASN A C 1
ATOM 621 O O . ASN A 1 85 ? -1.755 0.401 -18.236 1.00 57.06 85 ASN A O 1
ATOM 625 N N . ASP A 1 86 ? -0.612 -1.505 -17.890 1.00 57.22 86 ASP A N 1
ATOM 626 C CA . ASP A 1 86 ? -1.350 -1.955 -16.693 1.00 57.22 86 ASP A CA 1
ATOM 627 C C . ASP A 1 86 ? -0.717 -1.493 -15.367 1.00 57.22 86 ASP A C 1
ATOM 629 O O . ASP A 1 86 ? -1.281 -1.698 -14.280 1.00 57.22 86 ASP A O 1
ATOM 633 N N . ALA A 1 87 ? 0.469 -0.883 -15.436 1.00 58.44 87 ALA A N 1
ATOM 634 C CA . ALA A 1 87 ? 1.165 -0.320 -14.287 1.00 58.44 87 ALA A CA 1
ATOM 635 C C . ALA A 1 87 ? 0.507 1.005 -13.860 1.00 58.44 87 ALA A C 1
ATOM 637 O O . ALA A 1 87 ? 0.465 1.969 -14.628 1.00 58.44 87 ALA A O 1
ATOM 638 N N . LYS A 1 88 ? -0.004 1.060 -12.623 1.00 53.38 88 LYS A N 1
ATOM 639 C CA . LYS A 1 88 ? -0.712 2.222 -12.066 1.00 53.38 88 LYS A CA 1
ATOM 640 C C . LYS A 1 88 ? -0.011 2.844 -10.866 1.00 53.38 88 LYS A C 1
ATOM 642 O O . LYS A 1 88 ? 0.491 2.077 -10.011 1.00 53.38 88 LYS A O 1
#

Foldseek 3Di:
DDQDPVRDDDDDQAGPPPRHGDDDPQPFDQDPVRATHSDQAGPPPRHGDDPPQFQQADPVPRDTDPDSVDDDQADPVPRHGRDPVRGD

Sequence (88 aa):
GWTCSCGTVNTGKFCQNCGSAQPAPAEGWTCSCGTVNQGKFCQNCGSKKPADAPLYKCDKCGWVPEDPKNPPKFCPECGDVFDDNDAK

Radius of gyration: 17.49 Å; chains: 1; bounding box: 37×34×36 Å

pLDDT: mean 73.74, std 11.22, range [49.78, 92.94]